Protein AF-A0A8X6Y1T7-F1 (afdb_monomer)

pLDDT: mean 86.0, std 7.83, range [50.75, 94.56]

Solvent-accessible surface area (backbone atoms only — not comparable to full-atom values): 8651 Å² total; per-residue (Å²): 124,83,74,80,89,68,96,51,84,45,42,69,49,48,52,54,51,52,50,54,46,30,74,75,73,49,81,66,62,66,47,80,40,65,82,49,69,33,55,48,49,48,54,54,54,61,68,69,51,66,55,70,63,42,44,74,76,37,100,53,79,79,64,45,74,44,67,59,58,90,84,48,57,72,73,48,49,61,60,50,52,51,52,50,53,51,51,53,50,51,46,68,76,45,66,88,64,89,74,55,72,68,58,50,49,52,50,43,52,52,51,36,50,55,61,20,63,40,62,76,46,76,76,73,91,57,92,86,58,78,80,48,52,28,58,43,73,80,67,67,126

Nearest PDB structures (foldseek):
  7q5s-assembly1_D  TM=3.697E-01  e=3.393E+00  Thermochaetoides thermophila DSM 1495
  4tla-assembly1_C  TM=2.933E-01  e=3.173E+00  Synechococcus elongatus PCC 7942 = FACHB-805
  5jwq-assembly1_C  TM=2.865E-01  e=6.635E+00  Thermosynechococcus vestitus BP-1
  8tie-assembly1_q  TM=1.911E-01  e=5.803E+00  Saccharomyces cerevisiae

Mean predicted aligned error: 6.74 Å

Organism: NCBI:txid2747483

InterPro domains:
  IPR012337 Ribonuclease H-like superfamily [SSF53098] (2-123)
  IPR036397 Ribonuclease H superfamily [G3DSA:3.30.420.10] (1-135)

Sequence (141 aa):
MHLELVTSISTECFIQALRRFTARRGRTSIVYSNKETNFVGVSAGLKKVDWEKVVSQETLNPITWKFIPPTATWCGRWWEQLIHSVKNLIVRVFGQASVNYEELLTILCDIDAIINCRPLTYISLEFEDLLPLTPSIFLQI

Structure (mmCIF, N/CA/C/O backbone):
data_AF-A0A8X6Y1T7-F1
#
_entry.id   AF-A0A8X6Y1T7-F1
#
loop_
_atom_site.group_PDB
_atom_site.id
_atom_site.type_symbol
_atom_site.label_atom_id
_atom_site.label_alt_id
_atom_site.label_comp_id
_atom_site.label_asym_id
_atom_site.label_entity_id
_atom_site.label_seq_id
_atom_site.pdbx_PDB_ins_code
_atom_site.Cartn_x
_atom_site.Cartn_y
_atom_site.Cartn_z
_atom_site.occupancy
_atom_site.B_iso_or_equiv
_atom_site.auth_seq_id
_atom_site.auth_comp_id
_atom_site.auth_asym_id
_atom_site.auth_atom_id
_atom_site.pdbx_PDB_model_num
ATOM 1 N N . MET A 1 1 ? -3.287 -1.151 -8.328 1.00 87.06 1 MET A N 1
ATOM 2 C CA . MET A 1 1 ? -3.516 -0.367 -7.103 1.00 87.06 1 MET A CA 1
ATOM 3 C C . MET A 1 1 ? -3.842 -1.343 -5.981 1.00 87.06 1 MET A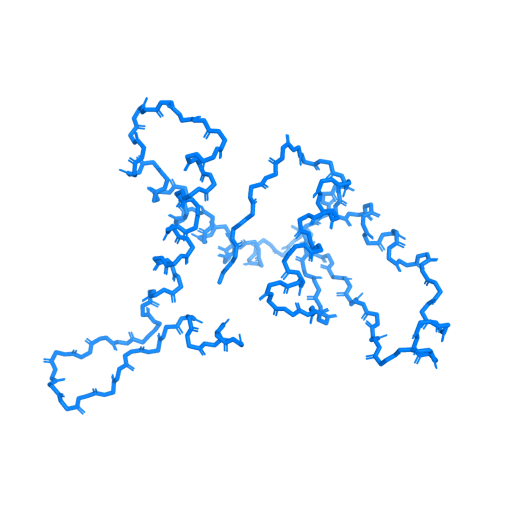 C 1
ATOM 5 O O . MET A 1 1 ? -4.132 -2.497 -6.276 1.00 87.06 1 MET A O 1
ATOM 9 N N . HIS A 1 2 ? -3.665 -0.928 -4.730 1.00 91.88 2 HIS A N 1
ATOM 10 C CA . HIS A 1 2 ? -4.078 -1.685 -3.551 1.00 91.88 2 HIS A CA 1
ATOM 11 C C . HIS A 1 2 ? -4.572 -0.684 -2.514 1.00 91.88 2 HIS A C 1
ATOM 13 O O . HIS A 1 2 ? -3.869 0.294 -2.243 1.00 91.88 2 HIS A O 1
ATOM 19 N N . LEU A 1 3 ? -5.755 -0.914 -1.952 1.00 93.69 3 LEU A N 1
ATOM 20 C CA . LEU A 1 3 ? -6.310 -0.107 -0.868 1.00 93.69 3 LEU A CA 1
ATOM 21 C C . LEU A 1 3 ? -6.302 -0.934 0.414 1.00 93.69 3 LEU A C 1
ATOM 23 O O . LEU A 1 3 ? -6.711 -2.089 0.421 1.00 93.69 3 LEU A O 1
ATOM 27 N N . GLU A 1 4 ? -5.825 -0.341 1.503 1.00 93.31 4 GLU A N 1
ATOM 28 C CA . GLU A 1 4 ? -5.771 -1.001 2.803 1.00 93.31 4 GLU A CA 1
ATOM 29 C C . GLU A 1 4 ? -6.415 -0.094 3.844 1.00 93.31 4 GLU A C 1
ATOM 31 O O . GLU A 1 4 ? -5.975 1.040 4.049 1.00 93.31 4 GLU A O 1
ATOM 36 N N . LEU A 1 5 ? -7.450 -0.601 4.509 1.00 94.44 5 LEU A N 1
ATOM 37 C CA . LEU A 1 5 ? -8.050 0.088 5.639 1.00 94.44 5 LEU A CA 1
ATOM 38 C C . LEU A 1 5 ? -7.153 -0.079 6.871 1.00 94.44 5 LEU A C 1
ATOM 40 O O . LEU A 1 5 ? -6.681 -1.175 7.183 1.00 94.44 5 LEU A O 1
ATOM 44 N N . VAL A 1 6 ? -6.903 1.025 7.569 1.00 94.31 6 VAL A N 1
ATOM 45 C CA . VAL A 1 6 ? -6.120 1.055 8.806 1.00 94.31 6 VAL A CA 1
ATOM 46 C C . VAL A 1 6 ? -6.890 1.805 9.880 1.00 94.31 6 VAL A C 1
ATOM 48 O O . VAL A 1 6 ? -7.613 2.755 9.594 1.00 94.31 6 VAL A O 1
ATOM 51 N N . THR A 1 7 ? -6.721 1.384 11.128 1.00 92.81 7 THR A N 1
ATOM 52 C CA . THR A 1 7 ? -7.415 1.969 12.283 1.00 92.81 7 THR A CA 1
ATOM 53 C C . THR A 1 7 ? -6.768 3.263 12.778 1.00 92.81 7 THR A C 1
ATOM 55 O O . THR A 1 7 ? -7.400 4.023 13.506 1.00 92.81 7 THR A O 1
ATOM 58 N N . SER A 1 8 ? -5.514 3.531 12.398 1.00 93.50 8 SER A N 1
ATOM 59 C CA . SER A 1 8 ? -4.779 4.744 12.762 1.00 93.50 8 SER A CA 1
ATOM 60 C C . SER A 1 8 ? -3.667 5.051 11.754 1.00 93.50 8 SER A C 1
ATOM 62 O O . SER A 1 8 ? -3.172 4.160 11.063 1.00 93.50 8 SER A O 1
ATOM 64 N N . ILE A 1 9 ? -3.239 6.316 11.711 1.00 91.00 9 ILE A N 1
ATOM 65 C CA . ILE A 1 9 ? -2.111 6.811 10.901 1.00 91.00 9 ILE A CA 1
ATOM 66 C C . ILE A 1 9 ? -0.735 6.516 11.537 1.00 91.00 9 ILE A C 1
ATOM 68 O O . ILE A 1 9 ? 0.292 6.993 11.056 1.00 91.00 9 ILE A O 1
ATOM 72 N N . SER A 1 10 ? -0.689 5.733 12.620 1.00 92.75 10 SER A N 1
ATOM 73 C CA . SER A 1 10 ? 0.550 5.423 13.339 1.00 92.75 10 SER A CA 1
ATOM 74 C C . SER A 1 10 ? 1.538 4.577 12.524 1.00 92.75 10 SER A C 1
ATOM 76 O O . SER A 1 10 ? 1.173 3.847 11.595 1.00 92.75 10 SER A O 1
ATOM 78 N N . THR A 1 11 ? 2.811 4.638 12.918 1.00 91.00 11 THR A N 1
ATOM 79 C CA . THR A 1 11 ? 3.898 3.837 12.338 1.00 91.00 11 THR A CA 1
ATOM 80 C C . THR A 1 11 ? 3.602 2.337 12.433 1.00 91.00 11 THR A C 1
ATOM 82 O O . THR A 1 11 ? 3.797 1.608 11.464 1.00 91.00 11 THR A O 1
ATOM 85 N N . GLU A 1 12 ? 3.087 1.863 13.569 1.00 90.94 12 GLU A N 1
ATOM 86 C CA . GLU A 1 12 ? 2.784 0.448 13.816 1.00 90.94 12 GLU A CA 1
ATOM 87 C C . GLU A 1 12 ? 1.670 -0.056 12.897 1.00 90.94 12 GLU A C 1
ATOM 89 O O . GLU A 1 12 ? 1.800 -1.123 12.289 1.00 90.94 12 GLU A O 1
ATOM 94 N N . CYS A 1 13 ? 0.594 0.726 12.751 1.00 92.81 13 CYS A N 1
ATOM 95 C CA . CYS A 1 13 ? -0.514 0.383 11.863 1.00 92.81 13 CYS A CA 1
ATOM 96 C C . CYS A 1 13 ? -0.041 0.297 10.411 1.00 92.81 13 CYS A C 1
ATOM 98 O O . CYS A 1 13 ? -0.395 -0.644 9.694 1.00 92.81 13 CYS A O 1
ATOM 100 N N . PHE A 1 14 ? 0.821 1.228 9.997 1.00 93.25 14 PHE A N 1
ATOM 101 C CA . PHE A 1 14 ? 1.395 1.215 8.661 1.00 93.25 14 PHE A CA 1
ATOM 102 C C . PHE A 1 14 ? 2.359 0.033 8.435 1.00 93.25 14 PHE A C 1
ATOM 104 O O . PHE A 1 14 ? 2.309 -0.581 7.371 1.00 93.25 14 PHE A O 1
ATOM 111 N N . ILE A 1 15 ? 3.169 -0.374 9.425 1.00 91.81 15 ILE A N 1
ATOM 112 C CA . ILE A 1 15 ? 3.993 -1.599 9.327 1.00 91.81 15 ILE A CA 1
ATOM 113 C C . ILE A 1 15 ? 3.105 -2.820 9.070 1.00 91.81 15 ILE A C 1
ATOM 115 O O . ILE A 1 15 ? 3.411 -3.640 8.205 1.00 91.81 15 ILE A O 1
ATOM 119 N N . GLN A 1 16 ? 1.994 -2.945 9.798 1.00 93.50 16 GLN A N 1
ATOM 120 C CA . GLN A 1 16 ? 1.065 -4.061 9.615 1.00 93.50 16 GLN A CA 1
ATOM 121 C C . GLN A 1 16 ? 0.402 -4.029 8.229 1.00 93.50 16 GLN A C 1
ATOM 123 O O . GLN A 1 16 ? 0.322 -5.064 7.567 1.00 93.50 16 GLN A O 1
ATOM 128 N N . ALA A 1 17 ? -0.002 -2.849 7.752 1.00 94.44 17 ALA A N 1
ATOM 129 C CA . ALA A 1 17 ? -0.519 -2.665 6.396 1.00 94.44 17 ALA A CA 1
ATOM 130 C C . ALA A 1 17 ? 0.514 -3.056 5.326 1.00 94.44 17 ALA A C 1
ATOM 132 O O . ALA A 1 17 ? 0.197 -3.816 4.412 1.00 94.44 17 ALA A O 1
ATOM 133 N N . LEU A 1 18 ? 1.769 -2.621 5.472 1.00 92.25 18 LEU A N 1
ATOM 134 C CA . LEU A 1 18 ? 2.855 -2.950 4.548 1.00 92.25 18 LEU A CA 1
ATOM 135 C C . LEU A 1 18 ? 3.156 -4.456 4.522 1.00 92.25 18 LEU A C 1
ATOM 137 O O . LEU A 1 18 ? 3.421 -5.016 3.455 1.00 92.25 18 LEU A O 1
ATOM 141 N N . ARG A 1 19 ? 3.079 -5.132 5.675 1.00 91.94 19 ARG A N 1
ATOM 142 C CA . ARG A 1 19 ? 3.212 -6.595 5.763 1.00 91.94 19 ARG A CA 1
ATOM 143 C C . ARG A 1 19 ? 2.085 -7.308 5.022 1.00 91.94 19 ARG A C 1
ATOM 145 O O . ARG A 1 19 ? 2.369 -8.206 4.234 1.00 91.94 19 ARG A O 1
ATOM 152 N N . ARG A 1 20 ? 0.830 -6.897 5.230 1.00 94.56 20 ARG A N 1
ATOM 153 C CA . ARG A 1 20 ? -0.327 -7.468 4.518 1.00 94.56 20 ARG A CA 1
ATOM 154 C C . ARG A 1 20 ? -0.244 -7.222 3.014 1.00 94.56 20 ARG A C 1
ATOM 156 O O . ARG A 1 20 ? -0.480 -8.140 2.238 1.00 94.56 20 ARG A O 1
ATOM 163 N N . PHE A 1 21 ? 0.166 -6.025 2.601 1.00 92.69 21 PHE A N 1
ATOM 164 C CA . PHE A 1 21 ? 0.438 -5.714 1.200 1.00 92.69 21 PHE A CA 1
ATOM 165 C C . PHE A 1 21 ? 1.514 -6.638 0.614 1.00 92.69 21 PHE A C 1
ATOM 167 O O . PHE A 1 21 ? 1.278 -7.269 -0.411 1.00 92.69 21 PHE A O 1
ATOM 174 N N . THR A 1 22 ? 2.649 -6.790 1.302 1.00 90.88 22 THR A N 1
ATOM 175 C CA . THR A 1 22 ? 3.755 -7.662 0.867 1.00 90.88 22 THR A CA 1
ATOM 176 C C . THR A 1 22 ? 3.317 -9.120 0.734 1.00 90.88 22 THR A C 1
ATOM 178 O O . THR A 1 22 ? 3.696 -9.791 -0.220 1.00 90.88 22 THR A O 1
ATOM 181 N N . ALA A 1 23 ? 2.493 -9.610 1.663 1.00 90.62 23 ALA A N 1
ATOM 182 C CA . ALA A 1 23 ? 1.973 -10.973 1.617 1.00 90.62 23 ALA A CA 1
ATOM 183 C C . ALA A 1 23 ? 1.017 -11.212 0.434 1.00 90.62 23 ALA A C 1
ATOM 185 O O . ALA A 1 23 ? 0.969 -12.322 -0.081 1.00 90.62 23 ALA A O 1
ATOM 186 N N . ARG A 1 24 ? 0.268 -10.189 -0.005 1.00 89.31 24 ARG A N 1
ATOM 187 C CA . ARG A 1 24 ? -0.699 -10.305 -1.114 1.00 89.31 24 ARG A CA 1
ATOM 188 C C . ARG A 1 24 ? -0.115 -9.985 -2.489 1.00 89.31 24 ARG A C 1
ATOM 190 O O . ARG A 1 24 ? -0.576 -10.534 -3.478 1.00 89.31 24 ARG A O 1
ATOM 197 N N . ARG A 1 25 ? 0.830 -9.047 -2.569 1.00 88.00 25 ARG A N 1
ATOM 198 C CA . ARG A 1 25 ? 1.364 -8.500 -3.834 1.00 88.00 25 ARG A CA 1
ATOM 199 C C . ARG A 1 25 ? 2.832 -8.842 -4.074 1.00 88.00 25 ARG A C 1
ATOM 201 O O . ARG A 1 25 ? 3.398 -8.431 -5.081 1.00 88.00 25 ARG A O 1
ATOM 208 N N . GLY A 1 26 ? 3.454 -9.562 -3.146 1.00 88.12 26 GLY A N 1
ATOM 209 C CA . GLY A 1 26 ? 4.889 -9.787 -3.141 1.00 88.12 26 GLY A CA 1
ATOM 210 C C . GLY A 1 26 ? 5.672 -8.603 -2.568 1.00 88.12 26 GLY A C 1
ATOM 211 O O . GLY A 1 26 ? 5.153 -7.517 -2.297 1.00 88.12 26 GLY A O 1
ATOM 212 N N . ARG A 1 27 ? 6.964 -8.836 -2.340 1.00 87.00 27 ARG A N 1
ATOM 213 C CA . ARG A 1 27 ? 7.868 -7.856 -1.731 1.00 87.00 27 ARG A CA 1
ATOM 214 C C . ARG A 1 27 ? 8.283 -6.790 -2.738 1.00 87.00 27 ARG A C 1
ATOM 216 O O . ARG A 1 27 ? 8.778 -7.102 -3.816 1.00 87.00 27 ARG A O 1
ATOM 223 N N . THR A 1 28 ? 8.162 -5.525 -2.348 1.00 88.75 28 THR A N 1
ATOM 224 C CA . THR A 1 28 ? 8.642 -4.399 -3.152 1.00 88.75 28 THR A CA 1
ATOM 225 C C . THR A 1 28 ? 10.134 -4.166 -2.960 1.00 88.75 28 THR A C 1
ATOM 227 O O . THR A 1 28 ? 10.668 -4.267 -1.856 1.00 88.75 28 THR A O 1
ATOM 230 N N . SER A 1 29 ? 10.815 -3.809 -4.046 1.00 89.44 29 SER A N 1
ATOM 231 C CA . SER A 1 29 ? 12.226 -3.412 -4.023 1.00 89.44 29 SER A CA 1
ATOM 232 C C . SER A 1 29 ? 12.411 -1.946 -3.625 1.00 89.44 29 SER A C 1
ATOM 234 O O . SER A 1 29 ? 13.381 -1.597 -2.952 1.00 89.44 29 SER A O 1
ATOM 236 N N . ILE A 1 30 ? 11.477 -1.080 -4.029 1.00 91.56 30 ILE A N 1
ATOM 237 C CA . ILE A 1 30 ? 11.539 0.368 -3.820 1.00 91.56 30 ILE A CA 1
ATOM 238 C C . ILE A 1 30 ? 10.194 0.860 -3.285 1.00 91.56 30 ILE A C 1
ATOM 240 O O . ILE A 1 30 ? 9.141 0.491 -3.803 1.00 91.56 30 ILE A O 1
ATOM 244 N N . VAL A 1 31 ? 10.236 1.734 -2.279 1.00 92.06 31 VAL A N 1
ATOM 245 C CA . VAL A 1 31 ? 9.063 2.444 -1.756 1.00 92.06 31 VAL A CA 1
ATOM 246 C C . VAL A 1 31 ? 9.276 3.944 -1.907 1.00 92.06 31 VAL A C 1
ATOM 248 O O . VAL A 1 31 ? 10.310 4.471 -1.499 1.00 92.06 31 VAL A O 1
ATOM 251 N N . TYR A 1 32 ? 8.288 4.627 -2.482 1.00 91.19 32 TYR A N 1
ATOM 252 C CA . TYR A 1 32 ? 8.239 6.084 -2.570 1.00 91.19 32 TYR A CA 1
ATOM 253 C C . TYR A 1 32 ? 7.188 6.620 -1.598 1.00 91.19 32 TYR A C 1
ATOM 255 O O . TYR A 1 32 ? 6.058 6.136 -1.600 1.00 91.19 32 TYR A O 1
ATOM 263 N N . SER A 1 33 ? 7.534 7.619 -0.783 1.00 90.88 33 SER A N 1
ATOM 264 C CA . SER A 1 33 ? 6.582 8.259 0.138 1.00 90.88 33 SER A CA 1
ATOM 265 C C . SER A 1 33 ? 6.868 9.748 0.341 1.00 90.88 33 SER A C 1
ATOM 267 O O . SER A 1 33 ? 7.979 10.232 0.097 1.00 90.88 33 SER A O 1
ATOM 269 N N . ASN A 1 34 ? 5.881 10.491 0.840 1.00 88.06 34 ASN A N 1
ATOM 270 C CA . ASN A 1 34 ? 6.142 11.805 1.423 1.00 88.06 34 ASN A CA 1
ATOM 271 C C . ASN A 1 34 ? 6.881 11.648 2.775 1.00 88.06 34 ASN A C 1
ATOM 273 O O . ASN A 1 34 ? 7.098 10.533 3.263 1.00 88.06 34 ASN A O 1
ATOM 277 N N . LYS A 1 35 ? 7.320 12.767 3.361 1.00 87.44 35 LYS A N 1
ATOM 278 C CA . LYS A 1 35 ? 8.069 12.799 4.631 1.00 87.44 35 LYS A CA 1
ATOM 279 C C . LYS A 1 35 ? 7.163 12.827 5.870 1.00 87.44 35 LYS A C 1
ATOM 281 O O . LYS A 1 35 ? 7.544 13.409 6.883 1.00 87.44 35 LYS A O 1
ATOM 286 N N . GLU A 1 36 ? 5.971 12.237 5.799 1.00 85.88 36 GLU A N 1
ATOM 287 C CA . GLU A 1 36 ? 5.141 12.078 6.995 1.00 85.88 36 GLU A CA 1
ATOM 288 C C . GLU A 1 36 ? 5.853 11.225 8.054 1.00 85.88 36 GLU A C 1
ATOM 290 O O . GLU A 1 36 ? 6.704 10.377 7.761 1.00 85.88 36 GLU A O 1
ATOM 295 N N . THR A 1 37 ? 5.531 11.494 9.318 1.00 88.69 37 THR A N 1
ATOM 296 C CA . THR A 1 37 ? 6.250 10.960 10.482 1.00 88.69 37 THR A CA 1
ATOM 297 C C . THR A 1 37 ? 6.179 9.437 10.575 1.00 88.69 37 THR A C 1
ATOM 299 O O . THR A 1 37 ? 7.169 8.804 10.943 1.00 88.69 37 THR A O 1
ATOM 302 N N . ASN A 1 38 ? 5.056 8.841 10.176 1.00 87.31 38 ASN A N 1
ATOM 303 C CA . ASN A 1 38 ? 4.861 7.393 10.095 1.00 87.31 38 ASN A CA 1
ATOM 304 C C . ASN A 1 38 ? 5.835 6.724 9.103 1.00 87.31 38 ASN A C 1
ATOM 306 O O . ASN A 1 38 ? 6.502 5.747 9.450 1.00 87.31 38 ASN A O 1
ATOM 310 N N . PHE A 1 39 ? 5.997 7.273 7.897 1.00 88.88 39 PHE A N 1
ATOM 311 C CA . PHE A 1 39 ? 6.909 6.745 6.879 1.00 88.88 39 PHE A CA 1
ATOM 312 C C . PHE A 1 39 ? 8.370 6.964 7.254 1.00 88.88 39 PHE A C 1
ATOM 314 O O . PHE A 1 39 ? 9.203 6.076 7.058 1.00 88.88 39 PHE A O 1
ATOM 321 N N . VAL A 1 40 ? 8.692 8.121 7.840 1.00 91.19 40 VAL A N 1
ATOM 322 C CA . VAL A 1 40 ? 10.033 8.385 8.379 1.00 91.19 40 VAL A CA 1
ATOM 323 C C . VAL A 1 40 ? 10.373 7.357 9.460 1.00 91.19 40 VAL A C 1
ATOM 325 O O . VAL A 1 40 ? 11.446 6.753 9.390 1.00 91.19 40 VAL A O 1
ATOM 328 N N . GLY A 1 41 ? 9.445 7.084 10.381 1.00 88.25 41 GLY A N 1
ATOM 329 C CA . GLY A 1 41 ? 9.594 6.071 11.426 1.00 88.25 41 GLY A CA 1
ATOM 330 C C . GLY A 1 41 ? 9.874 4.673 10.871 1.00 88.25 41 GLY A C 1
ATOM 331 O O . GLY A 1 41 ? 10.853 4.041 11.274 1.00 88.25 41 GLY A O 1
ATOM 332 N N . VAL A 1 42 ? 9.089 4.213 9.890 1.00 89.31 42 VAL A N 1
ATOM 333 C CA . VAL A 1 42 ? 9.318 2.903 9.251 1.00 89.31 42 VAL A CA 1
ATOM 334 C C . VAL A 1 42 ? 10.644 2.859 8.502 1.00 89.31 42 VAL A C 1
ATOM 336 O O . VAL A 1 42 ? 11.399 1.903 8.667 1.00 89.31 42 VAL A O 1
ATOM 339 N N . SER A 1 43 ? 10.976 3.895 7.728 1.00 91.12 43 SER A N 1
ATOM 340 C CA . SER A 1 43 ? 12.246 3.944 6.996 1.00 91.12 43 SER A CA 1
ATOM 341 C C . SER A 1 43 ? 13.457 3.882 7.936 1.00 91.12 43 SER A C 1
ATOM 343 O O . SER A 1 43 ? 14.447 3.217 7.631 1.00 91.12 43 SER A O 1
ATOM 345 N N . ALA A 1 44 ? 13.374 4.530 9.103 1.00 89.31 44 ALA A N 1
ATOM 346 C CA . ALA A 1 44 ? 14.414 4.490 10.120 1.00 89.31 44 ALA A CA 1
ATOM 347 C C . ALA A 1 44 ? 14.494 3.109 10.782 1.00 89.31 44 ALA A C 1
ATOM 349 O O . ALA A 1 44 ? 15.593 2.609 11.009 1.00 89.31 44 ALA A O 1
ATOM 350 N N . GLY A 1 45 ? 13.349 2.472 11.047 1.00 86.62 45 GLY A N 1
ATOM 351 C CA . GLY A 1 45 ? 13.281 1.100 11.552 1.00 86.62 45 GLY A CA 1
ATOM 352 C C . GLY A 1 45 ? 13.920 0.091 10.597 1.00 86.62 45 GLY A C 1
ATOM 353 O O . GLY A 1 45 ? 14.745 -0.712 11.021 1.00 86.62 45 GLY A O 1
ATOM 354 N N . LEU A 1 46 ? 13.627 0.191 9.297 1.00 85.75 46 LEU A N 1
ATOM 355 C CA . LEU A 1 46 ? 14.208 -0.679 8.268 1.00 85.75 46 LEU A CA 1
ATOM 356 C C . LEU A 1 46 ? 15.730 -0.529 8.155 1.00 85.75 46 LEU A C 1
ATOM 358 O O . LEU A 1 46 ? 16.411 -1.508 7.873 1.00 85.75 46 LEU A O 1
ATOM 362 N N . LYS A 1 47 ? 16.283 0.664 8.404 1.00 85.56 47 LYS A N 1
ATOM 363 C CA . LYS A 1 47 ? 17.740 0.892 8.406 1.00 85.56 47 LYS A CA 1
ATOM 364 C C . LYS A 1 47 ? 18.462 0.291 9.613 1.00 85.56 47 LYS A C 1
ATOM 366 O O . LYS A 1 47 ? 19.670 0.116 9.548 1.00 85.56 47 LYS A O 1
ATOM 371 N N . LYS A 1 48 ? 17.747 0.010 10.707 1.00 86.75 48 LYS A N 1
ATOM 372 C CA . LYS A 1 48 ? 18.312 -0.631 11.906 1.00 86.75 48 LYS A CA 1
ATOM 373 C C . LYS A 1 48 ? 18.381 -2.154 11.791 1.00 86.75 48 LYS A C 1
ATOM 375 O O . LYS A 1 48 ? 18.978 -2.789 12.652 1.00 86.75 48 LYS A O 1
ATOM 380 N N . VAL A 1 49 ? 17.737 -2.734 10.778 1.00 82.19 49 VAL A N 1
ATOM 381 C CA . VAL A 1 49 ? 17.800 -4.172 10.517 1.00 82.19 49 VAL A CA 1
ATOM 382 C C . VAL A 1 49 ? 19.190 -4.515 9.994 1.00 82.19 49 VAL A C 1
ATOM 384 O O . VAL A 1 49 ? 19.696 -3.859 9.085 1.00 82.19 49 VAL A O 1
ATOM 387 N N . ASP A 1 50 ? 19.784 -5.559 10.563 1.00 82.69 50 ASP A N 1
ATOM 388 C CA . ASP A 1 50 ? 21.030 -6.141 10.076 1.00 82.69 50 ASP A CA 1
ATOM 389 C C . ASP A 1 50 ? 20.762 -6.920 8.780 1.00 82.69 50 ASP A C 1
ATOM 391 O O . ASP A 1 50 ? 20.430 -8.109 8.782 1.00 82.69 50 ASP A O 1
ATOM 395 N N . TRP A 1 51 ? 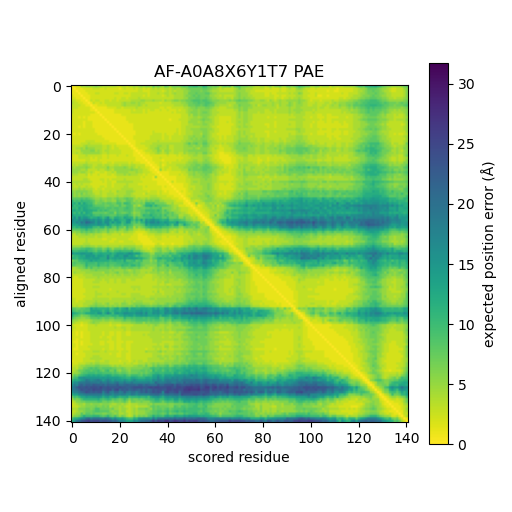20.841 -6.209 7.657 1.00 80.00 51 TRP A N 1
ATOM 396 C CA . TRP A 1 51 ? 20.604 -6.793 6.342 1.00 80.00 51 TRP A CA 1
ATOM 397 C C . TRP A 1 51 ? 21.727 -7.727 5.893 1.00 80.00 51 TRP A C 1
ATOM 399 O O . TRP A 1 51 ? 21.469 -8.565 5.040 1.00 80.00 51 TRP A O 1
ATOM 409 N N . GLU A 1 52 ? 22.934 -7.651 6.461 1.00 78.56 52 GLU A N 1
ATOM 410 C CA . GLU A 1 52 ? 24.024 -8.577 6.120 1.00 78.56 52 GLU A CA 1
ATOM 411 C C . GLU A 1 52 ? 23.688 -9.990 6.602 1.00 78.56 52 GLU A C 1
ATOM 413 O O . GLU A 1 52 ? 23.801 -10.972 5.859 1.00 78.56 52 GLU A O 1
ATOM 418 N N . LYS A 1 53 ? 23.162 -10.093 7.825 1.00 78.38 53 LYS A N 1
ATOM 419 C CA . LYS A 1 53 ? 22.640 -11.355 8.351 1.00 78.38 53 LYS A CA 1
ATOM 420 C C . LYS A 1 53 ? 21.412 -11.844 7.580 1.00 78.38 53 LYS A C 1
ATOM 422 O O . LYS A 1 53 ? 21.308 -13.030 7.290 1.00 78.38 53 LYS A O 1
ATOM 427 N N . VAL A 1 54 ? 20.493 -10.948 7.222 1.00 76.94 54 VAL A N 1
ATOM 428 C CA . VAL A 1 54 ? 19.288 -11.329 6.465 1.00 76.94 54 VAL A CA 1
ATOM 429 C C . VAL A 1 54 ? 19.641 -11.817 5.061 1.00 76.94 54 VAL A C 1
ATOM 431 O O . VAL A 1 54 ? 19.138 -12.853 4.658 1.00 76.94 54 VAL A O 1
ATOM 434 N N . VAL A 1 55 ? 20.535 -11.136 4.340 1.00 78.69 55 VAL A N 1
ATOM 435 C CA . VAL A 1 55 ? 20.948 -11.516 2.974 1.00 78.69 55 VAL A CA 1
ATOM 436 C C . VAL A 1 55 ? 21.773 -12.808 2.967 1.00 78.69 55 VAL A C 1
ATOM 438 O O . VAL A 1 55 ? 21.726 -13.571 2.006 1.00 78.69 55 VAL A O 1
ATOM 441 N N . SER A 1 56 ? 22.540 -13.073 4.028 1.00 76.62 56 SER A N 1
ATOM 442 C CA . SER A 1 56 ? 23.308 -14.322 4.145 1.00 76.62 56 SER A CA 1
ATOM 443 C C . SER A 1 56 ? 22.446 -15.536 4.500 1.00 76.62 56 SER A C 1
ATOM 445 O O . SER A 1 56 ? 22.818 -16.658 4.160 1.00 76.62 56 SER A O 1
ATOM 447 N N . GLN A 1 57 ? 21.307 -15.331 5.168 1.00 73.19 57 GLN A N 1
ATOM 448 C CA . GLN A 1 57 ? 20.390 -16.401 5.581 1.00 73.19 57 GLN A CA 1
ATOM 449 C C . GLN A 1 57 ? 19.199 -16.575 4.629 1.00 73.19 57 GLN A C 1
ATOM 451 O O . GLN A 1 57 ? 18.665 -17.675 4.509 1.00 73.19 57 GLN A O 1
ATOM 456 N N . GLU A 1 58 ? 18.796 -15.514 3.935 1.00 70.00 58 GLU A N 1
ATOM 457 C CA . GLU A 1 58 ? 17.656 -15.468 3.025 1.00 70.00 58 GLU A CA 1
ATOM 458 C C . GLU A 1 58 ? 18.015 -14.683 1.755 1.00 70.00 58 GLU A C 1
ATOM 460 O O . GLU A 1 58 ? 18.785 -13.730 1.783 1.00 70.00 58 GLU A O 1
ATOM 465 N N . THR A 1 59 ? 17.384 -14.991 0.621 1.00 72.88 59 THR A N 1
ATOM 466 C CA . THR A 1 59 ? 17.552 -14.220 -0.627 1.00 72.88 59 THR A CA 1
ATOM 467 C C . THR A 1 59 ? 16.743 -12.912 -0.610 1.00 72.88 59 THR A C 1
ATOM 469 O O . THR A 1 59 ? 16.082 -12.563 -1.592 1.00 72.88 59 THR A O 1
ATOM 472 N N . LEU A 1 60 ? 16.711 -12.208 0.526 1.00 77.31 60 LEU A N 1
ATOM 473 C CA . LEU A 1 60 ? 15.936 -10.984 0.706 1.00 77.31 60 LEU A CA 1
ATOM 474 C C . LEU A 1 60 ? 16.822 -9.747 0.633 1.00 77.31 60 LEU A C 1
ATOM 476 O O . LEU A 1 60 ? 17.595 -9.449 1.536 1.00 77.31 60 LEU A O 1
ATOM 480 N N . ASN A 1 61 ? 16.602 -8.947 -0.407 1.00 80.38 61 ASN A N 1
ATOM 481 C CA . ASN A 1 61 ? 17.249 -7.650 -0.536 1.00 80.38 61 ASN A CA 1
ATOM 482 C C . ASN A 1 61 ? 16.571 -6.581 0.348 1.00 80.38 61 ASN A C 1
ATOM 484 O O . ASN A 1 61 ? 15.345 -6.629 0.566 1.00 80.38 61 ASN A O 1
ATOM 488 N N . PRO A 1 62 ? 17.337 -5.588 0.840 1.00 84.19 62 PRO A N 1
ATOM 489 C CA . PRO A 1 62 ?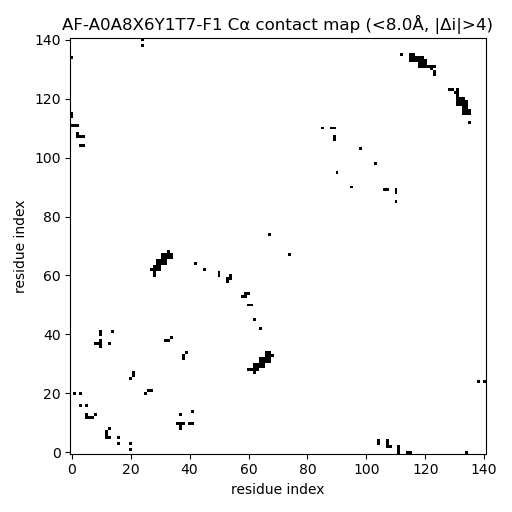 16.791 -4.454 1.576 1.00 84.19 62 PRO A CA 1
ATOM 490 C C . PRO A 1 62 ? 15.847 -3.624 0.697 1.00 84.19 62 PRO A C 1
ATOM 492 O O . PRO A 1 62 ? 16.087 -3.418 -0.493 1.00 84.19 62 PRO A O 1
ATOM 495 N N . ILE A 1 63 ? 14.774 -3.110 1.302 1.00 88.88 63 ILE A N 1
ATOM 496 C CA . ILE A 1 63 ? 13.847 -2.200 0.620 1.00 88.88 63 ILE A CA 1
ATOM 497 C C . ILE A 1 63 ? 14.504 -0.825 0.516 1.00 88.88 63 ILE A C 1
ATOM 499 O O . ILE A 1 63 ? 14.863 -0.216 1.526 1.00 88.88 63 ILE A O 1
ATOM 503 N N . THR A 1 64 ? 14.611 -0.296 -0.699 1.00 90.94 64 THR A N 1
ATOM 504 C CA . THR A 1 64 ? 15.090 1.070 -0.919 1.00 90.94 64 THR A CA 1
ATOM 505 C C . THR A 1 64 ? 13.954 2.060 -0.680 1.00 90.94 64 THR A C 1
ATOM 507 O O . THR A 1 64 ? 13.012 2.141 -1.467 1.00 90.94 64 THR A O 1
ATOM 510 N N . TRP A 1 65 ? 14.047 2.852 0.387 1.00 93.44 65 TRP A N 1
ATOM 511 C CA . TRP A 1 65 ? 13.063 3.897 0.681 1.00 93.44 65 TRP A CA 1
ATOM 512 C C . TRP A 1 65 ? 13.482 5.245 0.087 1.00 93.44 65 TRP A C 1
ATOM 514 O O . TRP A 1 65 ? 14.567 5.748 0.385 1.00 93.44 65 TRP A O 1
ATOM 524 N N . LYS A 1 66 ? 12.616 5.860 -0.722 1.00 92.06 66 LYS A N 1
ATOM 525 C CA . LYS A 1 66 ? 12.846 7.162 -1.361 1.00 92.06 66 LYS A CA 1
ATOM 526 C C . LYS A 1 66 ? 11.773 8.162 -0.940 1.00 92.06 66 LYS A C 1
ATOM 528 O O . LYS A 1 66 ? 10.589 7.970 -1.193 1.00 92.06 66 LYS A O 1
ATOM 533 N N . PHE A 1 67 ? 12.201 9.262 -0.329 1.00 90.94 67 PHE A N 1
ATOM 534 C CA . PHE A 1 67 ? 11.304 10.358 0.023 1.00 90.94 67 PHE A CA 1
ATOM 535 C C . PHE A 1 67 ? 11.190 11.354 -1.124 1.00 90.94 67 PHE A C 1
ATOM 537 O O . PHE A 1 67 ? 12.208 11.806 -1.653 1.00 90.94 67 PHE A O 1
ATOM 544 N N . ILE 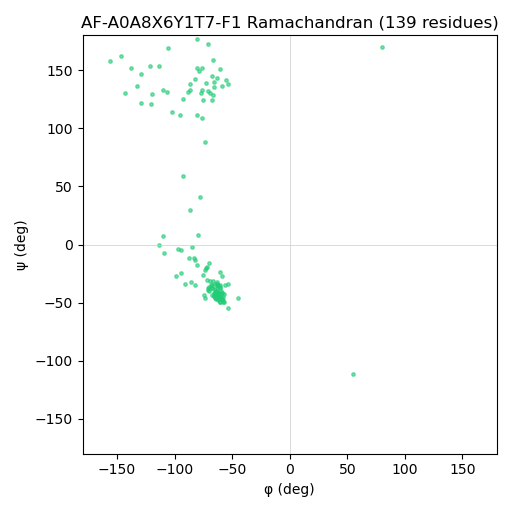A 1 68 ? 9.963 11.725 -1.482 1.00 86.44 68 ILE A N 1
ATOM 545 C CA . ILE A 1 68 ? 9.733 12.758 -2.492 1.00 86.44 68 ILE A CA 1
ATOM 546 C C . ILE A 1 68 ? 10.166 14.120 -1.925 1.00 86.44 68 ILE A C 1
ATOM 548 O O . ILE A 1 68 ? 9.797 14.464 -0.795 1.00 86.44 68 ILE A O 1
ATOM 552 N N . PRO A 1 69 ? 10.983 14.894 -2.663 1.00 82.12 69 PRO A N 1
ATOM 553 C CA . PRO A 1 69 ? 11.379 16.221 -2.222 1.00 82.12 69 PRO A CA 1
ATOM 554 C C . PRO A 1 69 ? 10.166 17.166 -2.231 1.00 82.12 69 PRO A C 1
ATOM 556 O O . PRO A 1 69 ? 9.326 17.069 -3.125 1.00 82.12 69 PRO A O 1
ATOM 559 N N . PRO A 1 70 ? 10.076 18.111 -1.277 1.00 73.06 70 PRO A N 1
ATOM 560 C CA . PRO A 1 70 ? 8.917 19.002 -1.136 1.00 73.06 70 PRO A CA 1
ATOM 561 C C . PRO A 1 70 ? 8.664 19.875 -2.376 1.00 73.06 70 PRO A C 1
ATOM 563 O O . PRO A 1 70 ? 7.543 20.302 -2.620 1.00 73.06 70 PRO A O 1
ATOM 566 N N . THR A 1 71 ? 9.694 20.109 -3.186 1.00 69.88 71 THR A N 1
ATOM 567 C C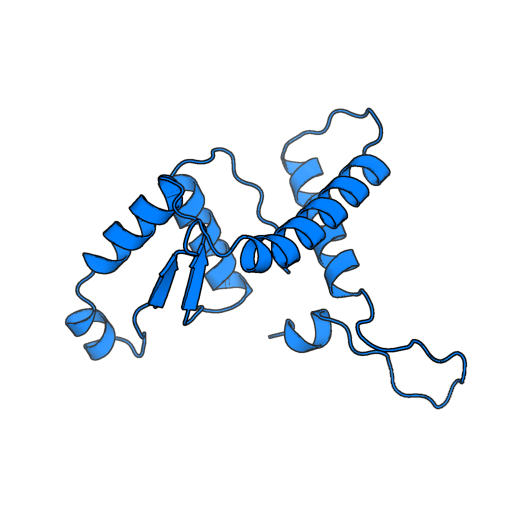A . THR A 1 71 ? 9.634 20.867 -4.439 1.00 69.88 71 THR A CA 1
ATOM 568 C C . THR A 1 71 ? 9.136 20.056 -5.640 1.00 69.88 71 THR 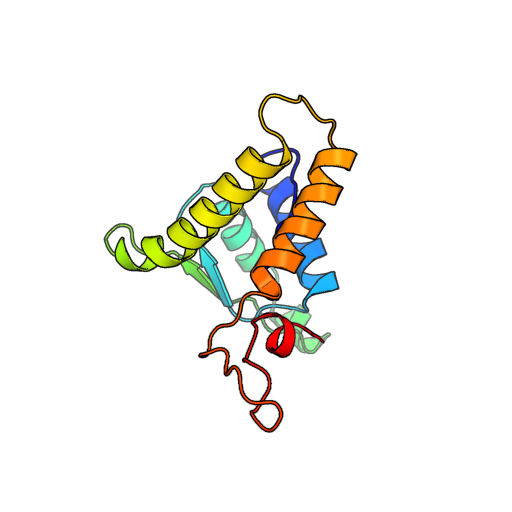A C 1
ATOM 570 O O . THR A 1 71 ? 8.790 20.645 -6.660 1.00 69.88 71 THR A O 1
ATOM 573 N N . ALA A 1 72 ? 9.055 18.723 -5.554 1.00 72.50 72 ALA A N 1
ATOM 574 C CA . ALA A 1 72 ? 8.564 17.868 -6.639 1.00 72.50 72 ALA A CA 1
ATOM 575 C C . ALA A 1 72 ? 7.055 17.599 -6.515 1.00 72.50 72 ALA A C 1
ATOM 577 O O . ALA A 1 72 ? 6.610 16.453 -6.442 1.00 72.50 72 ALA A O 1
ATOM 578 N N . THR A 1 73 ? 6.256 18.668 -6.516 1.00 65.50 73 THR A N 1
ATOM 579 C CA . THR A 1 73 ? 4.783 18.607 -6.444 1.00 65.50 73 THR A CA 1
ATOM 580 C C . THR A 1 73 ? 4.161 17.811 -7.596 1.00 65.50 73 THR A C 1
ATOM 582 O O . THR A 1 73 ? 3.117 17.189 -7.431 1.00 65.50 73 THR A O 1
ATOM 585 N N . TRP A 1 74 ? 4.827 17.746 -8.752 1.00 72.81 74 TRP A N 1
ATOM 586 C CA . TRP A 1 74 ? 4.391 16.937 -9.894 1.00 72.81 74 TRP A CA 1
ATOM 587 C C . TRP A 1 74 ? 4.420 15.430 -9.606 1.00 72.81 74 TRP A C 1
ATOM 589 O O . TRP A 1 74 ? 3.529 14.716 -10.063 1.00 72.81 74 TRP A O 1
ATOM 599 N N . CYS A 1 75 ? 5.377 14.953 -8.796 1.00 71.00 75 CYS A N 1
ATOM 600 C CA . CYS A 1 75 ? 5.372 13.577 -8.302 1.00 71.00 75 CYS A CA 1
ATOM 601 C C . CYS A 1 75 ? 4.137 13.340 -7.424 1.00 71.00 75 CYS A C 1
ATOM 603 O O . CYS A 1 75 ? 3.558 12.274 -7.498 1.00 71.00 75 CYS A O 1
ATOM 605 N N . GLY A 1 76 ? 3.685 14.350 -6.673 1.00 73.12 76 GLY A N 1
ATOM 606 C CA . GLY A 1 76 ? 2.389 14.402 -5.970 1.00 73.12 76 GLY A CA 1
ATOM 607 C C . GLY A 1 76 ? 1.198 13.939 -6.798 1.00 73.12 76 GLY A C 1
ATOM 608 O O . GLY A 1 76 ? 0.327 13.173 -6.384 1.00 73.12 76 GLY A O 1
ATOM 609 N N . ARG A 1 77 ? 1.175 14.435 -8.026 1.00 82.69 77 ARG A N 1
ATOM 610 C CA . ARG A 1 77 ? -0.066 14.604 -8.764 1.00 82.69 77 ARG A CA 1
ATOM 611 C C . ARG A 1 77 ? -0.687 13.295 -9.246 1.00 82.69 77 ARG A C 1
ATOM 613 O O . ARG A 1 77 ? -1.904 13.225 -9.402 1.00 82.69 77 ARG A O 1
ATOM 620 N N . TRP A 1 78 ? 0.103 12.261 -9.534 1.00 81.00 78 TRP A N 1
ATOM 621 C CA . TRP A 1 78 ? -0.447 10.985 -10.021 1.00 81.00 78 TRP A CA 1
ATOM 622 C C . TRP A 1 78 ? -1.138 10.204 -8.899 1.00 81.00 78 TRP A C 1
ATOM 624 O O . TRP A 1 78 ? -2.275 9.773 -9.091 1.00 81.00 78 TRP A O 1
ATOM 634 N N . TRP A 1 79 ? -0.524 10.079 -7.713 1.00 81.94 79 TRP A N 1
ATOM 635 C CA . TRP A 1 79 ? -1.193 9.431 -6.581 1.00 81.94 79 TRP A CA 1
ATOM 636 C C . TRP A 1 79 ? -2.370 10.264 -6.069 1.00 81.94 79 TRP A C 1
ATOM 638 O O . TRP A 1 79 ? -3.397 9.691 -5.722 1.00 81.94 79 TRP A O 1
ATOM 648 N N . GLU A 1 80 ? -2.295 11.597 -6.103 1.00 86.69 80 GLU A N 1
ATOM 649 C CA . GLU A 1 80 ? -3.425 12.469 -5.750 1.00 86.69 80 GLU A CA 1
ATOM 650 C C . GLU A 1 80 ? -4.629 12.273 -6.678 1.00 86.69 80 GLU A C 1
ATOM 652 O O . GLU A 1 80 ? -5.760 12.189 -6.202 1.00 86.69 80 GLU A O 1
ATOM 657 N N . GLN A 1 81 ? -4.405 12.135 -7.988 1.00 88.50 81 GLN A N 1
ATOM 658 C CA . GLN A 1 81 ? -5.477 11.839 -8.946 1.00 88.50 81 GLN A CA 1
ATOM 659 C C . GLN A 1 81 ? -6.112 10.462 -8.707 1.00 88.50 81 GLN A C 1
ATOM 661 O O . GLN A 1 81 ? -7.335 10.315 -8.805 1.00 88.50 81 GLN A O 1
ATOM 666 N N . LEU A 1 82 ? -5.308 9.453 -8.356 1.00 88.75 82 LEU A N 1
ATOM 667 C CA . LEU A 1 82 ? -5.825 8.135 -7.979 1.00 88.75 82 LEU A CA 1
ATOM 668 C C . LEU A 1 82 ? -6.642 8.210 -6.684 1.00 88.75 82 LEU A C 1
ATOM 670 O O . LEU A 1 82 ? -7.769 7.724 -6.653 1.00 88.75 82 LEU A O 1
ATOM 674 N N . ILE A 1 83 ? -6.136 8.895 -5.655 1.00 90.31 83 ILE A N 1
ATOM 675 C CA . ILE A 1 83 ? -6.857 9.122 -4.392 1.00 90.31 83 ILE A CA 1
ATOM 676 C C . ILE A 1 83 ? -8.170 9.869 -4.646 1.00 90.31 83 ILE A C 1
ATOM 678 O O . ILE A 1 83 ? -9.198 9.522 -4.066 1.00 90.31 83 ILE A O 1
ATOM 682 N N . HIS A 1 84 ? -8.168 10.872 -5.524 1.00 92.06 84 HIS A N 1
ATOM 683 C CA . HIS A 1 84 ? -9.379 11.592 -5.909 1.00 92.06 84 HIS A CA 1
ATOM 684 C C . HIS A 1 84 ? -10.403 10.660 -6.577 1.00 92.06 84 HIS A C 1
ATOM 686 O O . HIS A 1 84 ? -11.581 10.689 -6.227 1.00 92.06 84 HIS A O 1
ATOM 692 N N . SER A 1 85 ? -9.954 9.775 -7.472 1.00 91.94 85 SER A N 1
ATOM 693 C CA . SER A 1 85 ? -10.815 8.771 -8.117 1.00 91.94 85 SER A CA 1
ATOM 694 C C . SER A 1 85 ? -11.431 7.806 -7.099 1.00 91.94 85 SER A C 1
ATOM 696 O O . SER A 1 85 ? -12.636 7.563 -7.136 1.00 91.94 85 SER A O 1
ATOM 698 N N . VAL A 1 86 ? -10.630 7.320 -6.147 1.00 92.81 86 VAL A N 1
ATOM 699 C CA . VAL A 1 86 ? -11.089 6.457 -5.047 1.00 92.81 86 VAL A CA 1
ATOM 700 C C . VAL A 1 86 ? -12.137 7.174 -4.198 1.00 92.81 86 VAL A C 1
ATOM 702 O O . VAL A 1 86 ? -13.215 6.633 -3.978 1.00 92.81 86 VAL A O 1
ATOM 705 N N . LYS A 1 87 ? -11.871 8.416 -3.772 1.00 91.81 87 LYS A N 1
ATOM 706 C CA . LYS A 1 87 ? -12.819 9.214 -2.975 1.00 91.81 87 LYS A CA 1
ATOM 707 C C . LYS A 1 87 ? -14.145 9.427 -3.702 1.00 91.81 87 LYS A C 1
ATOM 709 O O . LYS A 1 87 ? -15.198 9.299 -3.086 1.00 91.81 87 LYS A O 1
ATOM 714 N N . ASN A 1 88 ? -14.105 9.701 -5.003 1.00 92.19 88 ASN A N 1
ATOM 715 C CA . ASN A 1 88 ? -15.319 9.861 -5.800 1.00 92.19 88 ASN A CA 1
ATOM 716 C C . ASN A 1 88 ? -16.129 8.560 -5.880 1.00 92.19 88 ASN A C 1
ATOM 718 O O . ASN A 1 88 ? -17.354 8.610 -5.795 1.00 92.19 88 ASN A O 1
ATOM 722 N N . LEU A 1 89 ? -15.470 7.404 -6.018 1.00 91.88 89 LEU A N 1
ATOM 723 C CA . LEU A 1 89 ? -16.146 6.104 -5.996 1.00 91.88 89 LEU A CA 1
ATOM 724 C C . LEU A 1 89 ? -16.758 5.811 -4.624 1.00 91.88 89 LEU A C 1
ATOM 726 O O . LEU A 1 89 ? -17.925 5.445 -4.565 1.00 91.88 89 LEU A O 1
ATOM 730 N N . ILE A 1 90 ? -16.025 6.070 -3.536 1.00 90.81 90 ILE A N 1
ATOM 731 C CA . ILE A 1 90 ? -16.534 5.966 -2.159 1.00 90.81 90 ILE A CA 1
ATOM 732 C C . ILE A 1 90 ? -17.815 6.801 -2.013 1.00 90.81 90 ILE A C 1
ATOM 734 O O . ILE A 1 90 ? -18.862 6.266 -1.663 1.00 90.81 90 ILE A O 1
ATOM 738 N N . VAL A 1 91 ? -17.777 8.092 -2.357 1.00 89.44 91 VAL A N 1
ATOM 739 C CA . VAL A 1 91 ? -18.945 8.985 -2.232 1.00 89.44 91 VAL A CA 1
ATOM 740 C C . VAL A 1 91 ? -20.128 8.509 -3.081 1.00 89.44 91 VAL A C 1
ATOM 742 O O . VAL A 1 91 ? -21.270 8.614 -2.643 1.00 89.44 91 VAL A O 1
ATOM 745 N N . ARG A 1 92 ? -19.883 7.957 -4.276 1.00 88.56 92 ARG A N 1
ATOM 746 C CA . ARG A 1 92 ? -20.946 7.424 -5.145 1.00 88.56 92 ARG A CA 1
ATOM 747 C C . ARG A 1 92 ? -21.579 6.143 -4.609 1.00 88.56 92 ARG A C 1
ATOM 749 O O . ARG A 1 92 ? -22.779 5.976 -4.787 1.00 88.56 92 ARG A O 1
ATOM 756 N N . VAL A 1 93 ? -20.797 5.258 -3.989 1.00 86.38 93 VAL A N 1
ATOM 757 C CA . VAL A 1 93 ? -21.310 4.007 -3.407 1.00 86.38 93 VAL A CA 1
ATOM 758 C C . VAL A 1 93 ? -22.069 4.283 -2.107 1.00 86.38 93 VAL A C 1
ATOM 760 O O . VAL A 1 93 ? -23.154 3.745 -1.914 1.00 86.38 93 VAL A O 1
ATOM 763 N N . PHE A 1 94 ? -21.538 5.143 -1.232 1.00 81.56 94 PHE A N 1
ATOM 764 C CA . PHE A 1 94 ? -22.124 5.389 0.091 1.00 81.56 94 PHE A CA 1
ATOM 765 C C . PHE A 1 94 ? -23.220 6.456 0.114 1.00 81.56 94 PHE A C 1
ATOM 767 O O . PHE A 1 94 ? -24.122 6.390 0.951 1.00 81.56 94 PHE A O 1
ATOM 774 N N . GLY A 1 95 ? -23.142 7.478 -0.741 1.00 79.88 95 GLY A N 1
ATOM 775 C CA . GLY A 1 95 ? -23.985 8.664 -0.600 1.00 79.88 95 GLY A CA 1
ATOM 776 C C . GLY A 1 95 ? -23.840 9.286 0.797 1.00 79.88 95 GLY A C 1
ATOM 777 O O . GLY A 1 95 ? -22.785 9.820 1.131 1.00 79.88 95 GLY A O 1
ATOM 778 N N . GLN A 1 96 ? -24.905 9.209 1.607 1.00 75.00 96 GLN A N 1
ATOM 779 C CA . GLN A 1 96 ? -24.956 9.696 2.998 1.00 75.00 96 GLN A CA 1
ATOM 780 C C . GLN A 1 96 ? -25.025 8.573 4.054 1.00 75.00 96 GLN A C 1
ATOM 782 O O . GLN A 1 96 ? -25.231 8.857 5.233 1.00 75.00 96 GLN A O 1
ATOM 787 N N . ALA A 1 97 ? -24.888 7.304 3.664 1.00 83.69 97 ALA A N 1
ATOM 788 C CA . ALA A 1 97 ? -24.972 6.185 4.598 1.00 83.69 97 ALA A CA 1
ATOM 789 C C . ALA A 1 97 ? -23.728 6.098 5.503 1.00 83.69 97 ALA A C 1
ATOM 791 O O . ALA A 1 97 ? -22.596 6.257 5.045 1.00 83.69 97 ALA A O 1
ATOM 792 N N . SER A 1 98 ? -23.936 5.806 6.789 1.00 84.94 98 SER A N 1
ATOM 793 C CA . SER A 1 98 ? -22.864 5.429 7.713 1.00 84.94 98 SER A CA 1
ATOM 794 C C . SER A 1 98 ? -22.615 3.930 7.628 1.00 84.94 98 SER A C 1
ATOM 796 O O . SER A 1 98 ? -23.569 3.160 7.731 1.00 84.94 98 SER A O 1
ATOM 798 N N . VAL A 1 99 ? -21.354 3.524 7.518 1.00 87.25 99 VAL A N 1
ATOM 799 C CA . VAL A 1 99 ? -20.974 2.110 7.462 1.00 87.25 99 VAL A CA 1
ATOM 800 C C . VAL A 1 99 ? -20.023 1.722 8.572 1.00 87.25 99 VAL A C 1
ATOM 802 O O . VAL A 1 99 ? -19.285 2.553 9.111 1.00 87.25 99 VAL A O 1
ATOM 805 N N . ASN A 1 100 ? -20.057 0.443 8.920 1.00 92.06 100 ASN A N 1
ATOM 806 C CA . ASN A 1 100 ? -19.123 -0.140 9.864 1.00 92.06 100 ASN A CA 1
ATOM 807 C C . ASN A 1 100 ? -17.778 -0.475 9.186 1.00 92.06 100 ASN A C 1
ATOM 809 O O . ASN A 1 100 ? -17.572 -0.280 7.986 1.00 92.06 100 ASN A O 1
ATOM 813 N N . TYR A 1 101 ? -16.832 -0.958 9.989 1.00 92.50 101 TYR A N 1
ATOM 814 C CA . TYR A 1 101 ? -15.478 -1.259 9.529 1.00 92.50 101 TYR A CA 1
ATOM 815 C C . TYR A 1 101 ? -15.437 -2.349 8.441 1.00 92.50 101 TYR A C 1
ATOM 817 O O . TYR A 1 101 ? -14.738 -2.183 7.444 1.00 92.50 101 TYR A O 1
ATOM 825 N N . GLU A 1 102 ? -16.193 -3.436 8.610 1.00 93.75 102 GLU A N 1
ATOM 826 C CA . GLU A 1 102 ? -16.203 -4.578 7.681 1.00 93.75 102 GLU A CA 1
ATOM 827 C C . GLU A 1 102 ? -16.880 -4.230 6.348 1.00 93.75 102 GLU A C 1
ATOM 829 O O . GLU A 1 102 ? -16.416 -4.619 5.274 1.00 93.75 102 GLU A O 1
ATOM 834 N N . GLU A 1 103 ? -17.944 -3.430 6.398 1.00 91.81 103 GLU A N 1
ATOM 835 C CA . GLU A 1 103 ? -18.613 -2.888 5.214 1.00 91.81 103 GLU A CA 1
ATOM 836 C C . GLU A 1 103 ? -17.670 -1.984 4.415 1.00 91.81 103 GLU A C 1
ATOM 838 O O . GLU A 1 103 ? -17.526 -2.153 3.202 1.00 91.81 103 GLU A O 1
ATOM 843 N N . LEU A 1 104 ? -16.969 -1.060 5.086 1.00 92.31 104 LEU A N 1
ATOM 844 C CA . LEU A 1 104 ? -15.998 -0.193 4.420 1.00 92.31 104 LEU A CA 1
ATOM 845 C C . LEU A 1 104 ? -14.838 -0.997 3.826 1.00 92.31 104 LEU A C 1
ATOM 847 O O . LEU A 1 104 ? -14.407 -0.708 2.710 1.00 92.31 104 LEU A O 1
ATOM 851 N N . LEU A 1 105 ? -14.344 -2.009 4.542 1.00 93.62 105 LEU A N 1
ATOM 852 C CA . LEU A 1 105 ? -13.301 -2.901 4.045 1.00 93.62 105 LEU A CA 1
ATOM 853 C C . LEU A 1 105 ? -13.741 -3.610 2.758 1.00 93.62 105 LEU A C 1
ATOM 855 O O . LEU A 1 105 ? -12.996 -3.613 1.779 1.00 93.62 105 LEU A O 1
ATOM 859 N N . THR A 1 106 ? -14.957 -4.157 2.745 1.00 93.00 106 THR A N 1
ATOM 860 C CA . THR A 1 106 ? -15.527 -4.845 1.577 1.00 93.00 106 THR A CA 1
ATOM 861 C C . THR A 1 106 ? -15.633 -3.900 0.383 1.00 93.00 106 THR A C 1
ATOM 863 O O . THR A 1 106 ? -15.170 -4.215 -0.711 1.00 93.00 106 THR A O 1
ATOM 866 N N . ILE A 1 107 ? -16.137 -2.689 0.604 1.00 91.75 107 ILE A N 1
ATOM 867 C CA . ILE A 1 107 ? -16.305 -1.701 -0.467 1.00 91.75 107 ILE A CA 1
ATOM 868 C C . ILE A 1 107 ? -14.959 -1.215 -1.006 1.00 91.75 107 ILE A C 1
ATOM 870 O O . ILE A 1 107 ? -14.817 -0.976 -2.204 1.00 91.75 107 ILE A O 1
ATOM 874 N N . LEU A 1 108 ? -13.936 -1.093 -0.158 1.00 93.88 108 LEU A N 1
ATOM 875 C CA . LEU A 1 108 ? -12.589 -0.773 -0.629 1.00 93.88 108 LEU A CA 1
ATOM 876 C C . LEU A 1 108 ? -12.020 -1.873 -1.535 1.00 93.88 108 LEU A C 1
ATOM 878 O O . LEU A 1 108 ? -11.336 -1.537 -2.502 1.00 93.88 108 LEU A O 1
ATOM 882 N N . CYS A 1 109 ? -12.329 -3.148 -1.277 1.00 93.06 109 CYS A N 1
ATOM 883 C CA . CYS A 1 109 ? -11.970 -4.247 -2.178 1.00 93.06 109 CYS A CA 1
ATOM 884 C C . CYS A 1 109 ? -12.665 -4.108 -3.541 1.00 93.06 109 CYS A C 1
ATOM 886 O O . CYS A 1 109 ? -11.997 -4.221 -4.572 1.00 93.06 109 CYS A O 1
ATOM 888 N N . ASP A 1 110 ? -13.963 -3.790 -3.561 1.00 92.56 110 ASP A N 1
ATOM 889 C CA . ASP A 1 110 ? -14.709 -3.566 -4.808 1.00 92.56 110 ASP A CA 1
ATOM 890 C C . ASP A 1 110 ? -14.144 -2.378 -5.597 1.00 92.56 110 ASP A C 1
ATOM 892 O O . ASP A 1 110 ? -13.936 -2.453 -6.809 1.00 92.56 110 ASP A O 1
ATOM 896 N N . ILE A 1 111 ? -13.829 -1.278 -4.910 1.00 93.00 111 ILE A N 1
ATOM 897 C CA . ILE A 1 111 ? -13.238 -0.085 -5.527 1.00 93.00 111 ILE A CA 1
ATOM 898 C C . ILE A 1 111 ? -11.843 -0.384 -6.088 1.00 93.00 111 ILE A C 1
ATOM 900 O O . ILE A 1 111 ? -11.516 0.074 -7.189 1.00 93.00 111 ILE A O 1
ATOM 904 N N . ASP A 1 112 ? -11.021 -1.151 -5.367 1.00 91.94 112 ASP A N 1
ATOM 905 C CA . ASP A 1 112 ? -9.711 -1.577 -5.861 1.00 91.94 112 ASP A CA 1
ATOM 906 C C . ASP A 1 112 ? -9.858 -2.442 -7.122 1.00 91.94 112 ASP A C 1
ATOM 908 O O . ASP A 1 112 ? -9.159 -2.209 -8.112 1.00 91.94 112 ASP A O 1
ATOM 912 N N . ALA A 1 113 ? -10.818 -3.372 -7.148 1.00 91.56 113 ALA A N 1
ATOM 913 C CA . ALA A 1 113 ? -11.129 -4.172 -8.332 1.00 91.56 113 ALA A CA 1
ATOM 914 C C . ALA A 1 113 ? -11.564 -3.295 -9.520 1.00 91.56 113 ALA A C 1
ATOM 916 O O . ALA A 1 113 ? -10.982 -3.402 -10.601 1.00 91.56 113 ALA A O 1
ATOM 917 N N . ILE A 1 114 ? -12.501 -2.362 -9.316 1.00 92.00 114 ILE A N 1
ATOM 918 C CA . ILE A 1 114 ? -12.996 -1.449 -10.362 1.00 92.00 114 ILE A CA 1
ATOM 919 C C . ILE A 1 114 ? -11.856 -0.623 -10.965 1.00 92.00 114 ILE A C 1
ATOM 921 O O . ILE A 1 114 ? -11.724 -0.535 -12.188 1.00 92.00 114 ILE A O 1
ATOM 925 N N . ILE A 1 115 ? -11.007 -0.023 -10.129 1.00 91.12 115 ILE A N 1
ATOM 926 C CA . ILE A 1 115 ? -9.898 0.805 -10.616 1.00 91.12 115 ILE A CA 1
ATOM 927 C C . ILE A 1 115 ? -8.860 -0.048 -11.349 1.00 91.12 115 ILE A C 1
ATOM 929 O O . ILE A 1 115 ? -8.316 0.391 -12.365 1.00 91.12 115 ILE A O 1
ATOM 933 N N . ASN A 1 116 ? -8.601 -1.267 -10.878 1.00 91.25 116 ASN A N 1
ATOM 934 C CA . ASN A 1 116 ? -7.664 -2.179 -11.526 1.00 91.25 116 ASN A CA 1
ATOM 935 C C . ASN A 1 116 ? -8.207 -2.789 -12.828 1.00 91.25 116 ASN A C 1
ATOM 937 O O . ASN A 1 116 ? -7.408 -3.179 -13.674 1.00 91.25 116 ASN A O 1
ATOM 941 N N . CYS A 1 117 ? -9.524 -2.831 -13.024 1.00 90.19 117 CYS A N 1
ATOM 942 C CA . CYS A 1 117 ? -10.165 -3.218 -14.284 1.00 90.19 117 CYS A CA 1
ATOM 943 C C . CYS A 1 117 ? -10.304 -2.055 -15.278 1.00 90.19 117 CYS A C 1
ATOM 945 O O . CYS A 1 117 ? -10.781 -2.260 -16.393 1.00 90.19 117 CYS A O 1
ATOM 947 N N . ARG A 1 118 ? -9.894 -0.831 -14.914 1.00 88.75 118 ARG A N 1
ATOM 948 C CA . ARG A 1 118 ? -9.992 0.322 -15.812 1.00 88.75 118 ARG A CA 1
ATOM 949 C C . ARG A 1 118 ? -9.053 0.150 -17.017 1.00 88.75 118 ARG A C 1
ATOM 951 O O . ARG A 1 118 ? -7.855 -0.044 -16.812 1.00 88.75 118 ARG A O 1
ATOM 958 N N . PRO A 1 119 ? -9.540 0.307 -18.255 1.00 88.31 119 PRO A N 1
ATOM 959 C CA . PRO A 1 119 ? -8.689 0.244 -19.434 1.00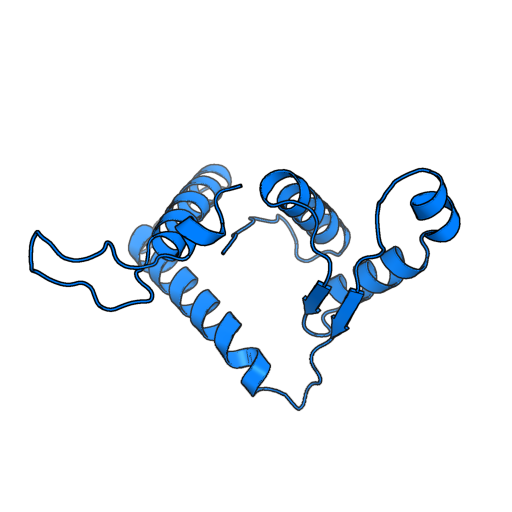 88.31 119 PRO A CA 1
ATOM 960 C C . PRO A 1 119 ? -7.681 1.406 -19.460 1.00 88.31 119 PRO A C 1
ATOM 962 O O . PRO A 1 119 ? -8.004 2.561 -19.156 1.00 88.31 119 PRO A O 1
ATOM 965 N N . LEU A 1 120 ? -6.432 1.067 -19.780 1.00 85.69 120 LEU A N 1
ATOM 966 C CA . LEU A 1 120 ? -5.309 1.981 -20.013 1.00 85.69 120 LEU A CA 1
ATOM 967 C C . LEU A 1 120 ? -5.150 2.310 -21.496 1.00 85.69 120 LEU A C 1
ATOM 969 O O . LEU A 1 120 ? -4.591 3.351 -21.832 1.00 85.69 120 LEU A O 1
ATOM 973 N N . THR A 1 121 ? -5.627 1.422 -22.366 1.00 85.50 121 THR A N 1
ATOM 974 C CA . THR A 1 121 ? -5.648 1.599 -23.817 1.00 85.50 121 THR A CA 1
ATOM 975 C C . THR A 1 121 ? -7.058 1.902 -24.303 1.00 85.50 121 THR A C 1
ATOM 977 O O . THR A 1 121 ? -8.036 1.778 -23.563 1.00 85.50 121 THR A O 1
ATOM 980 N N . TYR A 1 122 ? -7.152 2.308 -25.567 1.00 82.12 122 TYR A N 1
ATOM 981 C CA . TYR A 1 122 ? -8.427 2.456 -26.250 1.00 82.12 122 TYR A CA 1
ATOM 982 C C . TYR A 1 122 ? -9.232 1.150 -26.190 1.00 82.12 122 TYR A C 1
ATOM 984 O O . TYR A 1 122 ? -8.664 0.060 -26.281 1.00 82.12 122 TYR A O 1
ATOM 992 N N . ILE A 1 123 ? -10.545 1.284 -26.009 1.00 79.62 123 ILE A N 1
ATOM 993 C CA . ILE A 1 123 ? -11.491 0.175 -26.092 1.00 79.62 123 ILE A CA 1
ATOM 994 C C . ILE A 1 123 ? -12.034 0.203 -27.512 1.00 79.62 123 ILE A C 1
ATOM 996 O O . ILE A 1 123 ? -12.738 1.151 -27.868 1.00 79.62 123 ILE A O 1
ATOM 1000 N N . SER A 1 124 ? -11.693 -0.802 -28.311 1.00 78.44 124 SER A N 1
ATOM 1001 C CA . SER A 1 124 ? -12.323 -0.951 -29.616 1.00 78.44 124 SER A CA 1
ATOM 1002 C C . SER A 1 124 ? -13.735 -1.514 -29.486 1.00 78.44 124 SER A C 1
ATOM 1004 O O . SER A 1 124 ? -14.054 -2.226 -28.532 1.00 78.44 124 SER A O 1
ATOM 1006 N N . LEU A 1 125 ? -14.583 -1.159 -30.447 1.00 76.00 125 LEU A N 1
ATOM 1007 C CA . LEU A 1 125 ? -15.942 -1.676 -30.591 1.00 76.00 125 LEU A CA 1
ATOM 1008 C C . LEU A 1 125 ? -16.002 -2.872 -31.555 1.00 76.00 125 LEU A C 1
ATOM 1010 O O . LEU A 1 125 ? -17.070 -3.461 -31.718 1.00 76.00 125 LEU A O 1
ATOM 1014 N N . GLU A 1 126 ? -14.887 -3.220 -32.201 1.00 79.56 126 GLU A N 1
ATOM 1015 C CA . GLU A 1 126 ? -14.810 -4.333 -33.146 1.00 79.56 126 GLU A CA 1
ATOM 1016 C C . GLU A 1 126 ? -14.512 -5.655 -32.422 1.00 79.56 126 GLU A C 1
ATOM 1018 O O . GLU A 1 126 ? -13.694 -5.720 -31.506 1.00 79.56 126 GLU A O 1
ATOM 1023 N N . PHE A 1 127 ? -15.195 -6.731 -32.829 1.00 64.75 127 PHE A N 1
ATOM 1024 C CA . PHE A 1 127 ? -15.141 -8.036 -32.153 1.00 64.75 127 PHE A CA 1
ATOM 1025 C C . PHE A 1 127 ? -13.802 -8.781 -32.313 1.00 64.75 127 PHE A C 1
ATOM 1027 O O . PHE A 1 127 ? -13.554 -9.727 -31.568 1.00 64.75 127 PHE A O 1
ATOM 1034 N N . GLU A 1 128 ? -12.955 -8.380 -33.265 1.00 70.19 128 GLU A N 1
ATOM 1035 C CA . GLU A 1 128 ? -11.649 -9.005 -33.535 1.00 70.19 128 GLU A CA 1
ATOM 1036 C C . GLU A 1 128 ? -10.474 -8.283 -32.860 1.00 70.19 128 GLU A C 1
ATOM 1038 O O . GLU A 1 128 ? -9.339 -8.761 -32.913 1.00 70.19 128 GLU A O 1
ATOM 1043 N N . ASP A 1 129 ? -10.730 -7.155 -32.195 1.00 67.88 129 ASP A N 1
ATOM 1044 C CA . ASP A 1 129 ? -9.671 -6.349 -31.607 1.00 67.88 129 ASP A CA 1
ATOM 1045 C C . ASP A 1 129 ? -9.172 -6.880 -30.258 1.00 67.88 129 ASP A C 1
ATOM 1047 O O . ASP A 1 129 ? -9.878 -7.517 -29.471 1.00 67.88 129 ASP A O 1
ATOM 1051 N N . LEU A 1 130 ? -7.901 -6.584 -29.980 1.00 72.81 130 LEU A N 1
ATOM 1052 C CA . LEU A 1 130 ? -7.223 -6.950 -28.740 1.00 72.81 130 LEU A CA 1
ATOM 1053 C C . LEU A 1 130 ? -7.944 -6.360 -27.517 1.00 72.81 130 LEU A C 1
ATOM 105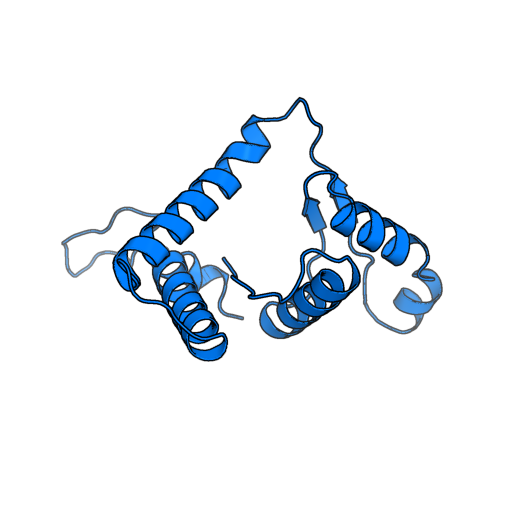5 O O . LEU A 1 130 ? -8.284 -5.176 -27.483 1.00 72.81 130 LEU A O 1
ATOM 1059 N N . LEU A 1 131 ? -8.102 -7.182 -26.471 1.00 80.19 131 LEU A N 1
ATOM 1060 C CA . LEU A 1 131 ? -8.623 -6.740 -25.176 1.00 80.19 131 LEU A CA 1
ATOM 1061 C C . LEU A 1 131 ? -7.810 -5.547 -24.648 1.00 80.19 131 LEU A C 1
ATOM 1063 O O . LEU A 1 131 ? -6.575 -5.564 -24.719 1.00 80.19 131 LEU A O 1
ATOM 1067 N N . PRO A 1 132 ? -8.470 -4.521 -24.080 1.00 84.50 132 PRO A N 1
ATOM 1068 C CA . PRO A 1 132 ? -7.760 -3.355 -23.595 1.00 84.50 132 PRO A CA 1
ATOM 1069 C C . PRO A 1 132 ? -6.865 -3.729 -22.412 1.00 84.50 132 PRO A C 1
ATOM 1071 O O . PRO A 1 132 ? -7.261 -4.484 -21.522 1.00 84.50 132 PRO A O 1
ATOM 1074 N N . LEU A 1 133 ? -5.661 -3.159 -22.372 1.00 87.75 133 LEU A N 1
ATOM 1075 C CA . LEU A 1 133 ? -4.747 -3.380 -21.258 1.00 87.75 133 LEU A CA 1
ATOM 1076 C C . LEU A 1 133 ? -5.324 -2.743 -19.997 1.00 87.75 133 LEU A C 1
ATOM 1078 O O . LEU A 1 133 ? -5.581 -1.541 -19.969 1.00 87.75 133 LEU A O 1
ATOM 1082 N N . THR A 1 134 ? -5.482 -3.525 -18.937 1.00 89.56 134 THR A N 1
ATOM 1083 C CA . THR A 1 134 ? -5.903 -3.045 -17.618 1.00 89.56 134 THR A CA 1
ATOM 1084 C C . THR A 1 134 ? -4.768 -3.222 -16.609 1.00 89.56 134 THR A C 1
ATOM 1086 O O . THR A 1 134 ? -3.933 -4.119 -16.763 1.00 89.56 134 THR A O 1
ATOM 1089 N N . PRO A 1 135 ? -4.709 -2.411 -15.535 1.00 88.75 135 PRO A N 1
ATOM 1090 C CA . PRO A 1 135 ? -3.741 -2.620 -14.464 1.00 88.75 135 PRO A CA 1
ATOM 1091 C C . PRO A 1 135 ? -3.788 -4.033 -13.876 1.00 88.75 135 PRO A C 1
ATOM 1093 O O . PRO A 1 135 ? -2.745 -4.557 -13.498 1.00 88.75 135 PRO A O 1
ATOM 1096 N N . SER A 1 136 ? -4.967 -4.660 -13.806 1.00 89.00 136 SER A N 1
ATOM 1097 C CA . SER A 1 136 ? -5.131 -6.016 -13.274 1.00 89.00 136 SER A CA 1
ATOM 1098 C C . SER A 1 136 ? -4.259 -7.050 -13.988 1.00 89.00 136 SER A C 1
ATOM 1100 O O . SER A 1 136 ? -3.721 -7.917 -13.308 1.00 89.00 136 SER A O 1
ATOM 1102 N N . ILE A 1 137 ? -4.029 -6.913 -15.300 1.00 87.50 137 ILE A N 1
ATOM 1103 C CA . ILE A 1 137 ? -3.183 -7.830 -16.087 1.00 87.50 137 ILE A CA 1
ATOM 1104 C C . ILE A 1 137 ? -1.739 -7.851 -15.562 1.00 87.50 137 ILE A C 1
ATOM 1106 O O . ILE A 1 137 ? -1.096 -8.891 -15.552 1.00 87.50 137 ILE A O 1
ATOM 1110 N N . PHE A 1 138 ? -1.232 -6.717 -15.074 1.00 84.88 138 PHE A N 1
ATOM 1111 C CA . PHE A 1 138 ? 0.128 -6.606 -14.528 1.00 84.88 138 PHE A CA 1
ATOM 1112 C C . PHE A 1 138 ? 0.219 -6.945 -13.038 1.00 84.88 138 PHE A C 1
ATOM 1114 O O . PHE A 1 138 ? 1.310 -7.016 -12.477 1.00 84.88 138 PHE A O 1
ATOM 1121 N N . LEU A 1 139 ? -0.929 -7.057 -12.374 1.00 80.31 139 LEU A N 1
ATOM 1122 C CA . LEU A 1 139 ? -1.042 -7.178 -10.924 1.00 80.31 139 LEU A CA 1
ATOM 1123 C C . LEU A 1 139 ? -1.493 -8.573 -10.472 1.00 80.31 139 LEU A C 1
ATOM 1125 O O . LEU A 1 139 ? -1.530 -8.821 -9.265 1.00 80.31 139 LEU A O 1
ATOM 1129 N N . GLN A 1 140 ? -1.868 -9.434 -11.419 1.00 65.38 140 GLN A N 1
ATOM 1130 C CA . GLN A 1 140 ? -2.106 -10.858 -11.215 1.00 65.38 140 GLN A CA 1
ATOM 1131 C C . GLN A 1 140 ? -0.748 -11.563 -11.105 1.00 65.38 140 GLN A C 1
ATOM 1133 O O . GLN A 1 140 ? -0.008 -11.650 -12.082 1.00 65.38 140 GLN A O 1
ATOM 1138 N N . ILE A 1 141 ? -0.419 -12.006 -9.893 1.00 50.75 141 ILE A N 1
ATOM 1139 C CA . ILE A 1 141 ? 0.696 -12.906 -9.574 1.00 50.75 141 ILE A CA 1
ATOM 1140 C C . ILE A 1 141 ? 0.079 -14.134 -8.917 1.00 50.75 141 ILE A C 1
ATOM 1142 O O . ILE A 1 141 ? -0.811 -13.922 -8.059 1.00 50.75 141 ILE A O 1
#

Foldseek 3Di:
DADDDFPDPALVRVVVVQVVCCVQQNDAQEDEDAPDPSLVVVVVVLVPDPVVVVVVVDVDDRRHYHHDDPVPCVVVPPVVVVVVQLVVQVCVVQVPHDDDPVVVVVSSVVSVVVQQQDFPDDDDPDPPDDDGDGNVVVRPD

Radius of gyration: 18.33 Å; Cα contacts (8 Å, |Δi|>4): 106; chains: 1; bounding box: 49×37×47 Å

Secondary structure (DSSP, 8-state):
------S-SSHHHHHHHHHHHHHHH---SEEEE---HHHHHH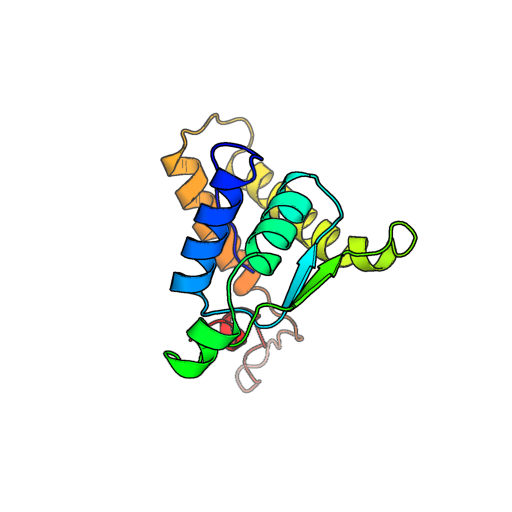HHHHHTS-HHHHHHHSS-PPPEEEEPPTT-HHHHHHHHHHHHHHHHHHHHHHTT----HHHHHHHHHHHHHHHHTS-SS----STTSPPPP-HHHHH--